Protein AF-A0A954T075-F1 (afdb_monomer_lite)

Sequence (93 aa):
MSHQDQHAGGVRRNPVYLLEALQWLFRGVRFSEISLRDDCTWTPRWLAAAALLRVWSGESTLRERFACSRRLVAHLRGDDVQPAGSYQAFLKL

Radius of gyration: 15.28 Å; chains: 1; bounding box: 47×32×36 Å

Foldseek 3Di:
DDPPVPPPPDPPDVLVVLLVVLVVVCVPPPQVVDDDDPPFPDRSSLLVQLVVQLVVDPDDDSLVSNVVSQVSSCVSVVDPDRGDRDPVVSVVD

pLDDT: mean 82.22, std 14.85, range [38.44, 96.38]

Secondary structure (DSSP, 8-state):
-----TT-TT-TTHHHHHHHHHHHHTTT--GGG-PPPTT----HHHHHHHHHHHHT---SSHHHHHHHHHHHHHHHH--S-PPP--HHHHHH-

Structure (mmCIF, N/CA/C/O backbone):
data_AF-A0A954T075-F1
#
_entry.id   AF-A0A954T075-F1
#
loop_
_atom_site.group_PDB
_atom_site.id
_atom_site.type_symbol
_atom_site.label_atom_id
_atom_site.label_alt_id
_atom_site.label_comp_id
_atom_site.label_asym_id
_atom_site.label_entity_id
_atom_site.label_seq_id
_atom_site.pdbx_PDB_ins_code
_atom_site.Cartn_x
_atom_site.Cartn_y
_atom_site.Cartn_z
_atom_site.occupancy
_atom_site.B_iso_or_equiv
_atom_site.auth_seq_id
_atom_site.auth_comp_id
_atom_site.auth_asym_id
_atom_site.auth_atom_id
_atom_site.pdbx_PDB_model_num
ATOM 1 N N . MET A 1 1 ? 31.561 19.455 -7.788 1.00 38.44 1 MET A N 1
ATOM 2 C CA . MET A 1 1 ? 31.454 18.322 -8.730 1.00 38.44 1 MET A CA 1
ATOM 3 C C . MET A 1 1 ? 29.980 18.009 -8.921 1.00 38.44 1 MET A C 1
ATOM 5 O O . MET A 1 1 ? 29.364 17.455 -8.024 1.00 38.44 1 MET A O 1
ATOM 9 N N . SER A 1 2 ? 29.404 18.473 -10.030 1.00 52.53 2 SER A N 1
ATOM 10 C CA . SER A 1 2 ? 28.010 18.220 -10.403 1.00 52.53 2 SER A CA 1
ATOM 11 C C . SER A 1 2 ? 27.980 16.960 -11.263 1.00 52.53 2 SER A C 1
ATOM 13 O O . SER A 1 2 ? 28.126 17.039 -12.478 1.00 52.53 2 SER A O 1
ATOM 15 N N . HIS A 1 3 ? 27.876 15.793 -10.630 1.00 47.41 3 HIS A N 1
ATOM 16 C CA . HIS A 1 3 ? 27.483 14.572 -11.329 1.00 47.41 3 HIS A CA 1
ATOM 17 C C . HIS A 1 3 ? 25.955 14.537 -11.342 1.00 47.41 3 HIS A C 1
ATOM 19 O O . HIS A 1 3 ? 25.319 13.938 -10.483 1.00 47.41 3 HIS A O 1
ATOM 25 N N . GLN A 1 4 ? 25.359 15.267 -12.284 1.00 54.84 4 GLN A N 1
ATOM 26 C CA . GLN A 1 4 ? 24.007 14.945 -12.715 1.00 54.84 4 GLN A CA 1
ATOM 27 C C . GLN A 1 4 ? 24.110 13.666 -13.542 1.00 54.84 4 GLN A C 1
ATOM 29 O O . GLN A 1 4 ? 24.789 13.650 -14.569 1.00 54.84 4 GLN A O 1
ATOM 34 N N . ASP A 1 5 ? 23.445 12.607 -13.087 1.00 54.22 5 ASP A N 1
ATOM 35 C CA . ASP A 1 5 ? 23.286 11.342 -13.805 1.00 54.22 5 ASP A CA 1
ATOM 36 C C . ASP A 1 5 ? 22.461 11.554 -15.087 1.00 54.22 5 ASP A C 1
ATOM 38 O O . ASP A 1 5 ? 21.288 11.199 -15.187 1.00 54.22 5 ASP A O 1
ATOM 42 N N . GLN A 1 6 ? 23.079 12.156 -16.103 1.00 54.44 6 GLN A N 1
ATOM 43 C CA . GLN A 1 6 ? 22.486 12.411 -17.419 1.00 54.44 6 GLN A CA 1
ATOM 44 C C . GLN A 1 6 ? 22.448 11.155 -18.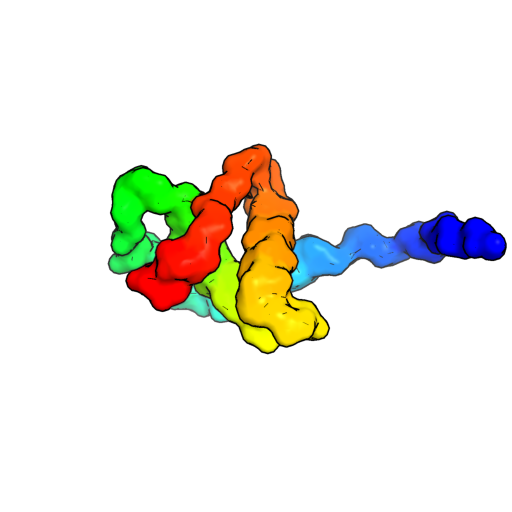315 1.00 54.44 6 GLN A C 1
ATOM 46 O O . GLN A 1 6 ? 22.042 11.233 -19.473 1.00 54.44 6 GLN A O 1
ATOM 51 N N . HIS A 1 7 ? 22.806 9.974 -17.791 1.00 45.00 7 HIS A N 1
ATOM 52 C CA . HIS A 1 7 ? 22.897 8.726 -18.560 1.00 45.00 7 HIS A CA 1
ATOM 53 C C . HIS A 1 7 ? 22.068 7.549 -18.026 1.00 45.00 7 HIS A C 1
ATOM 55 O O . HIS A 1 7 ? 22.276 6.415 -18.449 1.00 45.00 7 HIS A O 1
ATOM 61 N N . ALA A 1 8 ? 21.039 7.774 -17.205 1.00 49.16 8 ALA A N 1
ATOM 62 C CA . ALA A 1 8 ? 20.035 6.735 -16.937 1.00 49.16 8 ALA A CA 1
ATOM 63 C C . ALA A 1 8 ? 18.981 6.643 -18.069 1.00 49.16 8 ALA A C 1
ATOM 65 O O . ALA A 1 8 ? 17.783 6.520 -17.821 1.00 49.16 8 ALA A O 1
ATOM 66 N N . GLY A 1 9 ? 19.415 6.684 -19.333 1.00 44.69 9 GLY A N 1
ATOM 67 C CA . GLY A 1 9 ? 18.572 6.603 -20.537 1.00 44.69 9 GLY A CA 1
ATOM 68 C C . GLY A 1 9 ? 17.939 5.228 -20.807 1.00 44.69 9 GLY A C 1
ATOM 69 O O . GLY A 1 9 ? 17.559 4.950 -21.938 1.00 44.69 9 GLY A O 1
ATOM 70 N N . GLY A 1 10 ? 17.823 4.358 -19.797 1.00 44.56 10 GLY A N 1
ATOM 71 C CA . GLY A 1 10 ? 17.308 2.991 -19.954 1.00 44.56 10 GLY A CA 1
ATOM 72 C C . GLY A 1 10 ? 16.541 2.411 -18.760 1.00 44.56 10 GLY A C 1
ATOM 73 O O . GLY A 1 10 ? 15.921 1.360 -18.900 1.00 44.56 10 GLY A O 1
ATOM 74 N N . VAL A 1 11 ? 16.504 3.084 -17.601 1.00 46.22 11 VAL A N 1
ATOM 75 C CA . VAL A 1 11 ? 15.851 2.560 -16.380 1.00 46.22 11 VAL A CA 1
ATOM 76 C C . VAL A 1 11 ? 14.545 3.307 -16.082 1.00 46.22 11 VAL A C 1
ATOM 78 O O . VAL A 1 11 ? 14.243 3.676 -14.953 1.00 46.22 11 VAL A O 1
ATOM 81 N N . ARG A 1 12 ? 13.698 3.516 -17.095 1.00 49.84 12 ARG A N 1
ATOM 82 C CA . ARG A 1 12 ? 12.279 3.865 -16.872 1.00 49.84 12 ARG A CA 1
ATOM 83 C C . ARG A 1 12 ? 11.466 2.607 -16.555 1.00 49.84 12 ARG A C 1
ATOM 85 O O . ARG A 1 12 ? 10.619 2.206 -17.347 1.00 49.84 12 ARG A O 1
ATOM 92 N N . ARG A 1 13 ? 11.782 1.922 -15.450 1.00 54.66 13 ARG A N 1
ATOM 93 C CA . ARG A 1 13 ? 11.201 0.597 -15.147 1.00 54.66 13 ARG A CA 1
ATOM 94 C C . ARG A 1 13 ? 10.931 0.286 -13.665 1.00 54.66 13 ARG A C 1
ATOM 96 O O . ARG A 1 13 ? 10.194 -0.650 -13.387 1.00 54.66 13 ARG A O 1
ATOM 103 N N . ASN A 1 14 ? 11.457 1.062 -12.714 1.00 74.94 14 ASN A N 1
ATOM 104 C CA . ASN A 1 14 ? 11.345 0.729 -11.284 1.00 74.94 14 ASN A CA 1
ATOM 105 C C . ASN A 1 14 ? 9.887 0.711 -10.741 1.00 74.94 14 ASN A C 1
ATOM 107 O O . ASN A 1 14 ? 9.463 -0.321 -10.225 1.00 74.94 14 ASN A O 1
ATOM 111 N N . PRO A 1 15 ? 9.063 1.770 -10.905 1.00 81.12 15 PRO A N 1
ATOM 112 C CA . PRO A 1 15 ? 7.724 1.788 -10.306 1.00 81.12 15 PRO A CA 1
ATOM 113 C C . PRO A 1 15 ? 6.739 0.819 -10.977 1.00 81.12 15 PRO A C 1
ATOM 115 O O . PRO A 1 15 ? 5.902 0.237 -10.294 1.00 81.12 15 PRO A O 1
ATOM 118 N N . VAL A 1 16 ? 6.858 0.602 -12.293 1.00 86.00 16 VAL A N 1
ATOM 119 C CA . VAL A 1 16 ? 5.986 -0.324 -13.038 1.00 86.00 16 VAL A CA 1
ATOM 120 C C . VAL A 1 16 ? 6.217 -1.764 -12.584 1.00 86.00 16 VAL A C 1
ATOM 122 O O . VAL A 1 16 ? 5.260 -2.433 -12.208 1.00 86.00 16 VAL A O 1
ATOM 125 N N . TYR A 1 17 ? 7.471 -2.221 -12.512 1.00 89.31 17 TYR A N 1
ATOM 126 C CA . TYR A 1 17 ? 7.759 -3.573 -12.025 1.00 89.31 17 TYR A CA 1
ATOM 127 C C . TYR A 1 17 ? 7.411 -3.760 -10.553 1.00 89.31 17 TYR A C 1
ATOM 129 O O . TYR A 1 17 ? 6.945 -4.828 -10.167 1.00 89.31 17 TYR A O 1
ATOM 137 N N . LEU A 1 18 ? 7.600 -2.730 -9.725 1.00 90.06 18 LEU A N 1
ATOM 138 C CA . LEU A 1 18 ? 7.171 -2.788 -8.332 1.00 90.06 18 LEU A CA 1
ATOM 139 C C . LEU A 1 18 ? 5.647 -2.944 -8.226 1.00 90.06 18 LEU A C 1
ATOM 141 O O . LEU A 1 18 ? 5.164 -3.745 -7.425 1.00 90.06 18 LEU A O 1
ATOM 145 N N . LEU A 1 19 ? 4.887 -2.219 -9.051 1.00 92.00 19 LEU A N 1
ATOM 146 C CA . LEU A 1 19 ? 3.435 -2.356 -9.114 1.00 92.00 19 LEU A CA 1
ATOM 147 C C . LEU A 1 19 ? 3.017 -3.752 -9.588 1.00 92.00 19 LEU A C 1
ATOM 149 O O . LEU A 1 19 ? 2.151 -4.360 -8.962 1.00 92.00 19 LEU A O 1
ATOM 153 N N . GLU A 1 20 ? 3.635 -4.271 -10.649 1.00 93.44 20 GLU A N 1
ATOM 154 C CA . GLU A 1 20 ? 3.388 -5.626 -11.159 1.00 93.44 20 GLU A CA 1
ATOM 155 C C . GLU A 1 20 ? 3.714 -6.693 -10.106 1.00 93.44 20 GLU A C 1
ATOM 157 O O . GLU A 1 20 ? 2.921 -7.609 -9.889 1.00 93.44 20 GLU A O 1
ATOM 162 N N . ALA A 1 21 ? 4.830 -6.550 -9.387 1.00 93.44 21 ALA A N 1
ATOM 163 C CA . ALA A 1 21 ? 5.212 -7.456 -8.308 1.00 93.44 21 ALA A CA 1
ATOM 164 C C . ALA A 1 21 ? 4.194 -7.430 -7.160 1.00 93.44 21 ALA A C 1
ATOM 166 O O . ALA A 1 21 ? 3.783 -8.485 -6.681 1.00 93.44 21 ALA A O 1
ATOM 167 N N . LEU A 1 22 ? 3.725 -6.245 -6.753 1.00 94.25 22 LEU A N 1
ATOM 168 C CA . LEU A 1 22 ? 2.654 -6.113 -5.759 1.00 94.25 22 LEU A CA 1
ATOM 169 C C . LEU A 1 22 ? 1.334 -6.708 -6.268 1.00 94.25 22 LEU A C 1
ATOM 171 O O . LEU A 1 22 ? 0.623 -7.367 -5.514 1.00 94.25 22 LEU A O 1
ATOM 175 N N . GLN A 1 23 ? 0.990 -6.509 -7.545 1.00 94.44 23 GLN A N 1
ATOM 176 C CA . GLN A 1 23 ? -0.193 -7.113 -8.165 1.00 94.44 23 GLN A CA 1
ATOM 177 C C . GLN A 1 23 ? -0.120 -8.637 -8.183 1.00 94.44 23 GLN A C 1
ATOM 179 O O . GLN A 1 23 ? -1.120 -9.292 -7.892 1.00 94.44 23 GLN A O 1
ATOM 184 N N . TRP A 1 24 ? 1.048 -9.187 -8.505 1.00 96.38 24 TRP A N 1
ATOM 185 C CA . TRP A 1 24 ? 1.298 -10.618 -8.487 1.00 96.38 24 TRP A CA 1
ATOM 186 C C . TRP A 1 24 ? 1.243 -11.179 -7.063 1.00 96.38 24 TRP A C 1
ATOM 188 O O . TRP A 1 24 ? 0.533 -12.152 -6.831 1.00 96.38 24 TRP A O 1
ATOM 198 N N . LEU A 1 25 ? 1.900 -10.527 -6.100 1.00 95.25 25 LEU A N 1
ATOM 199 C CA . LEU A 1 25 ? 1.926 -10.952 -4.697 1.00 95.25 25 LEU A CA 1
ATOM 200 C C . LEU A 1 25 ? 0.530 -10.953 -4.067 1.00 95.25 25 LEU A C 1
ATOM 202 O O . LEU A 1 25 ? 0.190 -11.831 -3.282 1.00 95.25 25 LEU A O 1
ATOM 206 N N . PHE A 1 26 ? -0.291 -9.969 -4.422 1.00 95.88 26 PHE A N 1
ATOM 207 C CA . PHE A 1 26 ? -1.662 -9.851 -3.938 1.00 95.88 26 PHE A CA 1
ATOM 208 C C . PHE A 1 26 ? -2.682 -10.648 -4.751 1.00 95.88 26 PHE A C 1
ATOM 210 O O . PHE A 1 26 ? -3.887 -10.546 -4.499 1.00 95.88 26 PHE A O 1
ATOM 217 N N . ARG A 1 27 ? -2.242 -11.437 -5.735 1.00 95.12 27 ARG A N 1
ATOM 218 C CA . ARG A 1 27 ? -3.142 -12.282 -6.514 1.00 95.12 27 ARG A CA 1
ATOM 219 C C . ARG A 1 27 ? -3.833 -13.282 -5.582 1.00 95.12 27 ARG A C 1
ATOM 221 O O . ARG A 1 27 ? -3.181 -14.043 -4.881 1.00 95.12 27 ARG A O 1
ATOM 228 N N . GLY A 1 28 ? -5.165 -13.272 -5.592 1.00 92.31 28 GLY A N 1
ATOM 229 C CA . GLY A 1 28 ? -5.991 -14.136 -4.742 1.00 92.31 28 GLY A CA 1
ATOM 230 C C . GLY A 1 28 ? -6.380 -13.537 -3.386 1.00 92.31 28 GLY A C 1
ATOM 231 O O . GLY A 1 28 ? -7.219 -14.115 -2.699 1.00 92.31 28 GLY A O 1
ATOM 232 N N . VAL A 1 29 ? -5.854 -12.367 -3.008 1.00 94.81 29 VAL A N 1
ATOM 233 C CA . VAL A 1 29 ? -6.287 -11.669 -1.789 1.00 94.81 29 VAL A CA 1
ATOM 234 C C . VAL A 1 29 ? -7.597 -10.922 -2.050 1.00 94.81 29 VAL A C 1
ATOM 236 O O . VAL A 1 29 ? -7.668 -10.038 -2.906 1.00 94.81 29 VAL A O 1
ATOM 239 N N . ARG A 1 30 ? -8.641 -11.240 -1.277 1.00 93.69 30 ARG A N 1
ATOM 240 C CA . ARG A 1 30 ? -9.953 -10.577 -1.343 1.00 93.69 30 ARG A CA 1
ATOM 241 C C . ARG A 1 30 ? -9.991 -9.326 -0.463 1.00 93.69 30 ARG A C 1
ATOM 243 O O . ARG A 1 30 ? -10.652 -9.288 0.565 1.00 93.69 30 ARG A O 1
ATOM 250 N N . PHE A 1 31 ? -9.290 -8.270 -0.879 1.00 93.00 31 PHE A N 1
ATOM 251 C CA . PHE A 1 31 ? -9.282 -6.994 -0.142 1.00 93.00 31 PHE A CA 1
ATOM 252 C C . PHE A 1 31 ? -10.663 -6.336 -0.007 1.00 93.00 31 PHE A C 1
ATOM 254 O O . PHE A 1 31 ? -10.848 -5.523 0.890 1.00 93.00 31 PHE A O 1
ATOM 261 N N . SER A 1 32 ? -11.621 -6.684 -0.869 1.00 90.25 32 SER A N 1
ATOM 262 C CA . SER A 1 32 ? -13.008 -6.209 -0.794 1.00 90.25 32 SER A CA 1
ATOM 263 C C . SER A 1 32 ? -13.757 -6.684 0.454 1.00 90.25 32 SER A C 1
ATOM 265 O O . SER A 1 32 ? -14.801 -6.131 0.768 1.00 90.25 32 SER A O 1
ATOM 267 N N . GLU A 1 33 ? -13.252 -7.702 1.156 1.00 92.19 33 GLU A N 1
ATOM 268 C CA . GLU A 1 33 ? -13.839 -8.207 2.407 1.00 92.19 33 GLU A CA 1
ATOM 269 C C . GLU A 1 33 ? -13.377 -7.412 3.638 1.00 92.19 33 GLU A C 1
ATOM 271 O O . GLU A 1 33 ? -13.844 -7.658 4.747 1.00 92.19 33 GLU A O 1
ATOM 276 N N . ILE A 1 34 ? -12.459 -6.457 3.453 1.00 91.06 34 ILE A N 1
ATOM 277 C CA . ILE A 1 34 ? -11.909 -5.630 4.523 1.00 91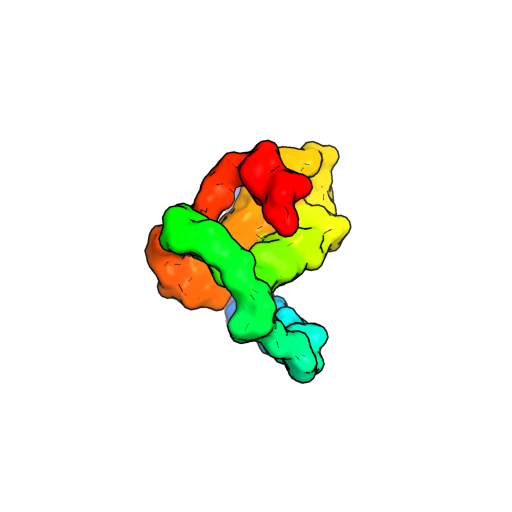.06 34 ILE A CA 1
ATOM 278 C C . ILE A 1 34 ? -12.503 -4.228 4.408 1.00 91.06 34 ILE A C 1
ATOM 280 O O . ILE A 1 34 ? -12.168 -3.472 3.496 1.00 91.06 34 ILE A O 1
ATOM 284 N N . SER A 1 35 ? -13.342 -3.866 5.373 1.00 90.12 35 SER A N 1
ATOM 285 C CA . SER A 1 35 ? -13.880 -2.512 5.492 1.00 90.12 35 SER A CA 1
ATOM 286 C C . SER A 1 35 ? -13.000 -1.677 6.415 1.00 90.12 35 SER A C 1
ATOM 288 O O . SER A 1 35 ? -12.741 -2.055 7.557 1.00 90.12 35 SER A O 1
ATOM 290 N N . LEU A 1 36 ? -12.550 -0.527 5.919 1.00 87.06 36 LEU A N 1
ATOM 291 C CA . LEU A 1 36 ? -11.930 0.513 6.735 1.00 87.06 36 LEU A CA 1
ATOM 292 C C . LEU A 1 36 ? -12.983 1.568 7.084 1.00 87.06 36 LEU A C 1
ATOM 294 O O . LEU A 1 36 ? -14.077 1.576 6.525 1.00 87.06 36 LEU A O 1
ATOM 298 N N . ARG A 1 37 ? -12.655 2.455 8.023 1.00 86.94 37 ARG A N 1
ATOM 299 C CA . ARG A 1 37 ? -13.512 3.596 8.363 1.00 86.94 37 ARG A CA 1
ATOM 300 C C . ARG A 1 37 ? -13.736 4.484 7.129 1.00 86.94 37 ARG A C 1
ATOM 302 O O . ARG A 1 37 ? -12.811 4.663 6.343 1.00 86.94 37 ARG A O 1
ATOM 309 N N . ASP A 1 38 ? -14.920 5.081 7.010 1.00 83.12 38 ASP A N 1
ATOM 310 C CA . ASP A 1 38 ? -15.321 5.884 5.841 1.00 83.12 38 ASP A CA 1
ATOM 311 C C . ASP A 1 38 ? -14.430 7.114 5.575 1.00 83.12 38 ASP A C 1
ATOM 313 O O . ASP A 1 38 ? -14.294 7.554 4.437 1.00 83.12 38 ASP A O 1
ATOM 317 N N . ASP A 1 39 ? -13.790 7.664 6.609 1.00 84.69 39 ASP A N 1
ATOM 318 C CA . ASP A 1 39 ? -12.842 8.784 6.503 1.00 84.69 39 ASP A CA 1
ATOM 319 C C . ASP A 1 39 ? -11.404 8.333 6.158 1.00 84.69 39 ASP A C 1
ATOM 321 O O . ASP A 1 39 ? -10.483 9.154 6.059 1.00 84.69 39 ASP A O 1
ATOM 325 N N . CYS A 1 40 ? -11.176 7.026 5.990 1.00 85.00 40 CYS A N 1
ATOM 326 C CA . CYS A 1 40 ? -9.861 6.472 5.727 1.00 85.00 40 CYS A CA 1
ATOM 327 C C . CYS A 1 40 ? -9.492 6.651 4.253 1.00 85.00 40 CYS A C 1
ATOM 329 O O . CYS A 1 40 ? -10.078 6.056 3.356 1.00 85.00 40 CYS A O 1
ATOM 331 N N . THR A 1 41 ? -8.437 7.420 3.988 1.00 88.00 41 THR A N 1
ATOM 332 C CA . THR A 1 41 ? -7.913 7.601 2.621 1.00 88.00 41 THR A CA 1
ATOM 333 C C . THR A 1 41 ? -7.049 6.431 2.136 1.00 88.00 41 THR A C 1
ATOM 335 O O . THR A 1 41 ? -6.587 6.413 0.987 1.00 88.00 41 THR A O 1
ATOM 338 N N . TRP A 1 42 ? -6.806 5.446 3.006 1.00 89.00 42 TRP A N 1
ATOM 339 C CA . T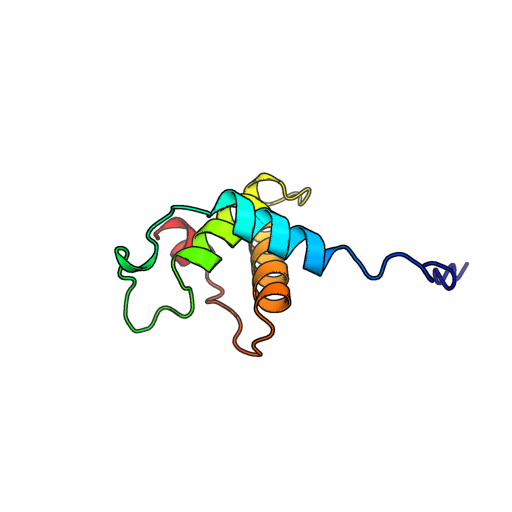RP A 1 42 ? -6.185 4.182 2.640 1.00 89.00 42 TRP A CA 1
ATOM 340 C C . TRP A 1 42 ? -7.234 3.218 2.098 1.00 89.00 42 TRP A C 1
ATOM 342 O O . TRP A 1 42 ? -8.347 3.141 2.599 1.00 89.00 42 TRP A O 1
ATOM 352 N N . THR A 1 43 ? -6.836 2.412 1.117 1.00 90.81 43 THR A N 1
ATOM 353 C CA . THR A 1 43 ? -7.550 1.165 0.809 1.00 90.81 43 THR A CA 1
ATOM 354 C C . THR A 1 43 ? -6.786 0.006 1.452 1.00 90.81 43 THR A C 1
ATOM 356 O O . THR A 1 43 ? -5.558 0.114 1.573 1.00 90.81 43 THR A O 1
ATOM 359 N N . PRO A 1 44 ? -7.436 -1.119 1.797 1.00 93.00 44 PRO A N 1
ATOM 360 C CA . PRO A 1 44 ? -6.754 -2.284 2.370 1.00 93.00 44 PRO A CA 1
ATOM 361 C C . PRO A 1 44 ? -5.551 -2.748 1.536 1.00 93.00 44 PRO A C 1
ATOM 363 O O . PRO A 1 44 ? -4.479 -3.025 2.070 1.00 93.00 44 PRO A O 1
ATOM 366 N N . ARG A 1 45 ? -5.693 -2.734 0.205 1.00 94.00 45 ARG A N 1
ATOM 367 C CA . ARG A 1 45 ? -4.623 -3.082 -0.738 1.00 94.00 45 ARG A CA 1
ATOM 368 C C . ARG A 1 45 ? -3.404 -2.171 -0.597 1.00 94.00 45 ARG A C 1
ATOM 370 O O . ARG A 1 45 ? -2.271 -2.643 -0.526 1.00 94.00 45 ARG A O 1
ATOM 377 N N . TRP A 1 46 ? -3.627 -0.859 -0.582 1.00 93.31 46 TRP A N 1
ATOM 378 C CA . TRP A 1 46 ? -2.546 0.125 -0.504 1.00 93.31 46 TRP A CA 1
ATOM 379 C C . TRP A 1 46 ? -1.935 0.214 0.893 1.00 93.31 46 TRP A C 1
ATOM 381 O O . TRP A 1 46 ? -0.738 0.471 1.013 1.00 93.31 46 TRP A O 1
ATOM 391 N N . LEU A 1 47 ? -2.723 -0.061 1.932 1.00 92.75 47 LEU A N 1
ATOM 392 C CA . LEU A 1 47 ? -2.234 -0.201 3.299 1.00 92.75 47 LEU A CA 1
ATOM 393 C C . LEU A 1 47 ? -1.285 -1.402 3.418 1.00 92.75 47 LEU A C 1
ATOM 395 O O . LEU A 1 47 ? -0.169 -1.254 3.914 1.00 92.75 47 LEU A O 1
ATOM 399 N N . ALA A 1 48 ? -1.680 -2.561 2.881 1.00 93.75 48 ALA A N 1
ATOM 400 C CA . ALA A 1 48 ? -0.831 -3.750 2.829 1.00 93.75 48 ALA A CA 1
ATOM 401 C C . ALA A 1 48 ? 0.459 -3.497 2.028 1.00 93.75 48 ALA A C 1
ATOM 403 O O . ALA A 1 48 ? 1.548 -3.862 2.472 1.00 93.75 48 ALA A O 1
ATOM 404 N N . ALA A 1 49 ? 0.362 -2.810 0.883 1.00 94.12 49 ALA A N 1
ATOM 405 C CA . ALA A 1 49 ? 1.535 -2.406 0.108 1.00 94.12 49 ALA A CA 1
ATOM 406 C C . ALA A 1 49 ? 2.478 -1.509 0.927 1.00 94.12 49 ALA A C 1
ATOM 408 O O . ALA A 1 49 ? 3.678 -1.771 0.979 1.00 94.12 49 ALA A O 1
ATOM 409 N N . ALA A 1 50 ? 1.952 -0.484 1.608 1.00 93.06 50 ALA A N 1
ATOM 410 C CA . ALA A 1 50 ? 2.759 0.396 2.453 1.00 93.06 50 ALA A CA 1
ATOM 411 C C . ALA A 1 50 ? 3.446 -0.370 3.591 1.00 93.06 50 ALA A C 1
ATOM 413 O O . ALA A 1 50 ? 4.621 -0.126 3.863 1.00 93.06 50 ALA A O 1
ATOM 414 N N . ALA A 1 51 ? 2.750 -1.316 4.225 1.00 92.50 51 ALA A N 1
ATOM 415 C CA . ALA A 1 51 ? 3.320 -2.161 5.268 1.00 92.50 51 ALA A CA 1
ATOM 416 C C . ALA A 1 51 ? 4.495 -3.007 4.748 1.00 92.50 51 ALA A C 1
ATOM 418 O O . ALA A 1 51 ? 5.556 -3.011 5.371 1.00 92.50 51 ALA A O 1
ATOM 419 N N . LEU A 1 52 ? 4.352 -3.646 3.583 1.00 93.31 52 LEU A N 1
ATOM 420 C CA . LEU A 1 52 ? 5.426 -4.426 2.954 1.00 93.31 52 LEU A CA 1
ATOM 421 C C . LEU A 1 52 ? 6.627 -3.554 2.571 1.00 93.31 52 LEU A C 1
ATOM 423 O O . LEU A 1 52 ? 7.762 -3.856 2.938 1.00 93.31 52 LEU A O 1
ATOM 427 N N . LEU A 1 53 ? 6.380 -2.427 1.899 1.00 91.25 53 LEU A N 1
ATOM 428 C CA . LEU A 1 53 ? 7.434 -1.489 1.501 1.00 91.25 53 LEU A CA 1
ATOM 429 C C . LEU A 1 53 ? 8.178 -0.918 2.714 1.00 91.25 53 LEU A C 1
ATOM 431 O O . LEU A 1 53 ? 9.387 -0.717 2.662 1.00 91.25 53 LEU A O 1
ATOM 435 N N . ARG A 1 54 ? 7.473 -0.684 3.826 1.00 89.50 54 ARG A N 1
ATOM 436 C CA . ARG A 1 54 ? 8.066 -0.224 5.087 1.00 89.50 54 ARG A CA 1
ATOM 437 C C . ARG A 1 54 ? 9.018 -1.261 5.689 1.00 89.50 54 ARG A C 1
ATOM 439 O O . ARG A 1 54 ? 10.031 -0.863 6.259 1.00 89.50 54 ARG A O 1
ATOM 446 N N . VAL A 1 55 ? 8.710 -2.558 5.590 1.00 88.31 55 VAL A N 1
ATOM 447 C CA . VAL A 1 55 ? 9.564 -3.641 6.120 1.00 88.31 55 VAL A CA 1
ATOM 448 C C . VAL A 1 55 ? 10.882 -3.735 5.352 1.00 88.31 55 VAL A C 1
ATOM 450 O O . VAL A 1 55 ? 11.927 -3.922 5.969 1.00 88.31 55 VAL A O 1
ATOM 453 N N . TRP A 1 56 ? 10.850 -3.537 4.034 1.00 86.50 56 TRP A N 1
ATOM 454 C CA . TRP A 1 56 ? 12.042 -3.569 3.175 1.00 86.50 56 TRP A CA 1
ATOM 455 C C . TRP A 1 56 ? 12.714 -2.208 2.972 1.00 86.50 56 TRP A C 1
ATOM 457 O O . TRP A 1 56 ? 13.654 -2.083 2.191 1.00 86.50 56 TRP A O 1
ATOM 467 N N . SER A 1 57 ? 12.246 -1.175 3.669 1.00 85.88 57 SER A N 1
ATOM 468 C CA . SER A 1 57 ? 12.820 0.161 3.582 1.00 85.88 57 SER A CA 1
ATOM 469 C C . SER A 1 57 ? 14.169 0.225 4.308 1.00 85.88 57 SER A C 1
ATOM 471 O O . SER A 1 57 ? 14.272 -0.145 5.479 1.00 85.88 57 SER A O 1
ATOM 473 N N . GLY A 1 58 ? 15.187 0.752 3.622 1.00 86.94 58 GLY A N 1
ATOM 474 C CA . GLY A 1 58 ? 16.521 1.006 4.183 1.00 86.94 58 GLY A CA 1
ATOM 475 C C . GLY A 1 58 ? 16.608 2.231 5.102 1.00 86.94 58 GLY A C 1
ATOM 476 O O . GLY A 1 58 ? 17.692 2.550 5.578 1.00 86.94 58 GLY A O 1
ATOM 477 N N . GLU A 1 59 ? 15.493 2.924 5.351 1.00 90.00 59 GLU A N 1
ATOM 478 C CA . GLU A 1 59 ? 15.470 4.117 6.200 1.00 90.00 59 GLU A CA 1
ATOM 479 C C . GLU A 1 59 ? 15.766 3.781 7.670 1.00 90.00 59 GLU A C 1
ATOM 481 O O . GLU A 1 59 ? 15.447 2.693 8.178 1.00 90.00 59 GLU A O 1
ATOM 486 N N . SER A 1 60 ? 16.354 4.746 8.376 1.00 86.94 60 SER A N 1
ATOM 487 C CA . SER A 1 60 ? 16.921 4.533 9.708 1.00 86.94 60 SER A CA 1
ATOM 488 C C . SER A 1 60 ? 15.863 4.494 10.812 1.00 86.94 60 SER A C 1
ATOM 490 O O . SER A 1 60 ? 15.964 3.695 11.745 1.00 86.94 60 SER A O 1
ATOM 492 N N . THR A 1 61 ? 14.795 5.287 10.683 1.00 90.38 61 THR A N 1
ATOM 493 C CA . THR A 1 61 ? 13.730 5.363 11.689 1.00 90.38 61 THR A CA 1
ATOM 494 C C . THR A 1 61 ? 12.402 4.810 11.188 1.00 90.38 61 THR A C 1
ATOM 496 O O . THR A 1 61 ? 12.056 4.861 10.008 1.00 90.38 61 THR A O 1
ATOM 499 N N . LEU A 1 62 ? 11.571 4.339 12.121 1.00 87.56 62 LEU A N 1
ATOM 500 C CA . LEU A 1 62 ? 10.237 3.830 11.793 1.00 87.56 62 LEU A CA 1
ATOM 501 C C . LEU A 1 62 ? 9.340 4.872 11.101 1.00 87.56 62 LEU A C 1
ATOM 503 O O . LEU A 1 62 ? 8.489 4.501 10.289 1.00 87.56 62 LEU A O 1
ATOM 507 N N . ARG A 1 63 ? 9.524 6.159 11.432 1.00 87.62 63 ARG A N 1
ATOM 508 C CA . ARG A 1 63 ? 8.782 7.275 10.829 1.00 87.62 63 ARG A CA 1
ATOM 509 C C . ARG A 1 63 ? 9.261 7.568 9.412 1.00 87.62 63 ARG A C 1
ATOM 511 O O . ARG A 1 63 ? 8.421 7.799 8.549 1.00 87.62 63 ARG A O 1
ATOM 518 N N . GLU A 1 64 ? 10.566 7.512 9.159 1.00 87.62 64 GLU A N 1
ATOM 519 C CA . GLU A 1 64 ? 11.127 7.658 7.809 1.00 87.62 64 GLU A CA 1
ATOM 520 C C . GLU A 1 64 ? 10.680 6.513 6.903 1.00 87.62 64 GLU A C 1
ATOM 522 O O . GLU A 1 64 ? 10.171 6.771 5.815 1.00 87.62 64 GLU A O 1
ATOM 527 N N . ARG A 1 65 ? 10.727 5.262 7.385 1.00 89.88 65 ARG A N 1
ATOM 528 C CA . ARG A 1 65 ? 10.212 4.100 6.634 1.00 89.88 65 ARG A CA 1
ATOM 529 C C . ARG A 1 65 ? 8.738 4.270 6.265 1.00 89.88 65 ARG A C 1
ATOM 531 O O . ARG A 1 65 ? 8.322 3.944 5.153 1.00 89.88 65 ARG A O 1
ATOM 538 N N . PHE A 1 66 ? 7.932 4.799 7.188 1.00 89.88 66 PHE A N 1
ATOM 539 C CA . PHE A 1 66 ? 6.525 5.105 6.922 1.00 89.88 66 PHE A CA 1
ATOM 540 C C . PHE A 1 66 ? 6.354 6.253 5.914 1.00 89.88 66 PHE A C 1
ATOM 542 O O . PHE A 1 66 ? 5.571 6.135 4.977 1.00 89.88 66 PHE 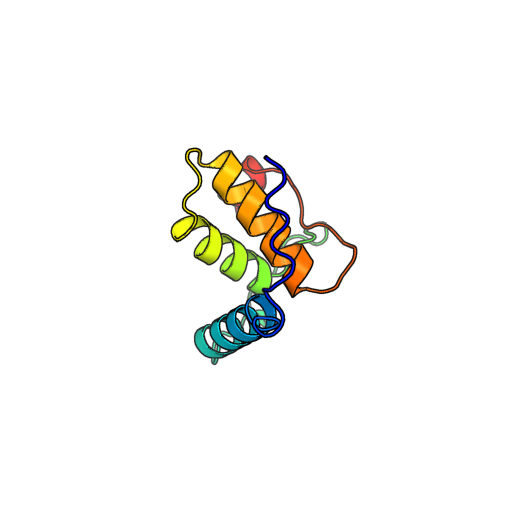A O 1
ATOM 549 N N . ALA A 1 67 ? 7.097 7.350 6.056 1.00 89.44 67 ALA A N 1
ATOM 550 C CA . ALA A 1 67 ? 7.036 8.464 5.112 1.00 89.44 67 ALA A CA 1
ATOM 551 C C . ALA A 1 67 ? 7.468 8.040 3.696 1.00 89.44 67 ALA A C 1
ATOM 553 O O . ALA A 1 67 ? 6.815 8.406 2.718 1.00 89.44 67 ALA A O 1
ATOM 554 N N . CYS A 1 68 ? 8.527 7.235 3.594 1.00 90.38 68 CYS A N 1
ATOM 555 C CA . CYS A 1 68 ? 9.040 6.679 2.347 1.00 90.38 68 CYS A CA 1
ATOM 556 C C . CYS A 1 68 ? 8.011 5.751 1.682 1.00 90.38 68 CYS A C 1
ATOM 558 O O . CYS A 1 68 ? 7.602 5.995 0.546 1.00 90.38 68 CYS A O 1
ATOM 560 N N . SER A 1 69 ? 7.489 4.761 2.413 1.00 91.31 69 SER A N 1
ATOM 561 C CA . SER A 1 69 ? 6.446 3.855 1.900 1.00 91.31 69 SER A CA 1
ATOM 562 C C . SER A 1 69 ? 5.160 4.584 1.495 1.00 91.31 69 SER A C 1
ATOM 564 O O . SER A 1 69 ? 4.588 4.268 0.454 1.00 91.31 69 SER A O 1
ATOM 566 N N . ARG A 1 70 ? 4.729 5.609 2.242 1.00 90.69 70 ARG A N 1
ATOM 567 C CA . ARG A 1 70 ? 3.557 6.427 1.888 1.00 90.69 70 ARG A CA 1
ATOM 568 C C . ARG A 1 70 ? 3.755 7.193 0.580 1.00 90.69 70 ARG A C 1
ATOM 570 O O . ARG A 1 70 ? 2.839 7.236 -0.238 1.00 90.69 70 ARG A O 1
ATOM 577 N N . ARG A 1 71 ? 4.942 7.773 0.368 1.00 89.06 71 ARG A N 1
ATOM 578 C CA . ARG A 1 71 ? 5.299 8.454 -0.890 1.00 89.06 71 ARG A CA 1
ATOM 579 C C . ARG A 1 71 ? 5.328 7.480 -2.063 1.00 89.06 71 ARG A C 1
ATOM 581 O O . ARG A 1 71 ? 4.783 7.800 -3.113 1.00 89.06 71 ARG A O 1
ATOM 588 N N . LEU A 1 72 ? 5.907 6.293 -1.870 1.00 89.38 72 LEU A N 1
ATOM 589 C CA . LEU A 1 72 ? 5.916 5.243 -2.889 1.00 89.38 72 LEU A CA 1
ATOM 590 C C . LEU A 1 72 ? 4.495 4.811 -3.250 1.00 89.38 72 LEU A C 1
ATOM 592 O O . LEU A 1 72 ? 4.160 4.772 -4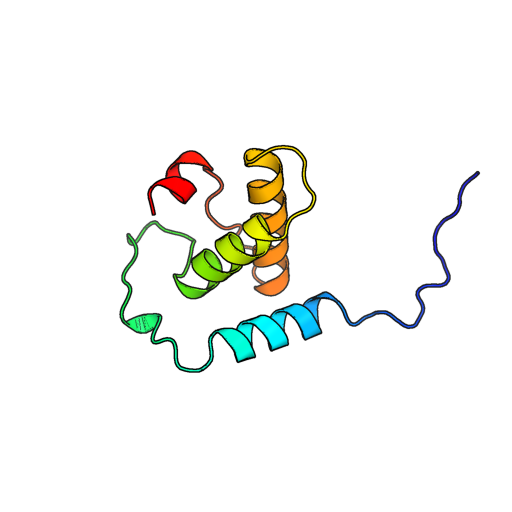.425 1.00 89.38 72 LEU A O 1
ATOM 596 N N . VAL A 1 73 ? 3.633 4.558 -2.265 1.00 91.62 73 VAL A N 1
ATOM 597 C CA . VAL A 1 73 ? 2.233 4.202 -2.527 1.00 91.62 73 VAL A CA 1
ATOM 598 C C . VAL A 1 73 ? 1.487 5.310 -3.266 1.00 91.62 73 VAL A C 1
ATOM 600 O O . VAL A 1 73 ? 0.783 5.008 -4.222 1.00 91.62 73 VAL A O 1
ATOM 603 N N . ALA A 1 74 ? 1.645 6.576 -2.869 1.00 89.81 74 ALA A N 1
ATOM 604 C CA . ALA A 1 74 ? 1.028 7.692 -3.588 1.00 89.81 74 ALA A CA 1
ATOM 605 C C . ALA A 1 74 ? 1.493 7.735 -5.054 1.00 89.81 74 ALA A C 1
ATOM 607 O O . ALA A 1 74 ? 0.676 7.835 -5.963 1.00 89.81 74 ALA A O 1
ATOM 608 N N . HIS A 1 75 ? 2.795 7.550 -5.290 1.00 89.38 75 HIS A N 1
ATOM 609 C CA . HIS A 1 75 ? 3.348 7.489 -6.640 1.00 89.38 75 HIS A CA 1
ATOM 610 C C . HIS A 1 75 ? 2.803 6.306 -7.458 1.00 89.38 75 HIS A C 1
ATOM 612 O O . HIS A 1 75 ? 2.441 6.482 -8.616 1.00 89.38 75 HIS A O 1
ATOM 618 N N . LEU A 1 76 ? 2.707 5.112 -6.861 1.00 89.75 76 LEU A N 1
ATOM 619 C CA . LEU A 1 76 ? 2.194 3.907 -7.526 1.00 89.75 76 LEU A CA 1
ATOM 620 C C . LEU A 1 76 ? 0.683 3.959 -7.794 1.00 89.75 76 LEU A C 1
ATOM 622 O O . LEU A 1 76 ? 0.208 3.280 -8.701 1.00 89.75 76 LEU A O 1
ATOM 626 N N . ARG A 1 77 ? -0.070 4.730 -7.003 1.00 88.00 77 ARG A N 1
ATOM 627 C CA . ARG A 1 77 ? -1.505 4.957 -7.209 1.00 88.00 77 ARG A CA 1
ATOM 628 C C . ARG A 1 77 ? -1.793 5.820 -8.428 1.00 88.00 77 ARG A C 1
ATOM 630 O O . ARG A 1 77 ? -2.815 5.612 -9.064 1.00 88.00 77 ARG A O 1
ATOM 637 N N . GLY A 1 78 ? -0.916 6.777 -8.725 1.00 81.75 78 GLY A N 1
ATOM 638 C CA . GLY A 1 78 ? -1.158 7.776 -9.765 1.00 81.75 78 GLY A CA 1
ATOM 639 C C . GLY A 1 78 ? -2.224 8.819 -9.400 1.00 81.75 78 GLY A C 1
ATOM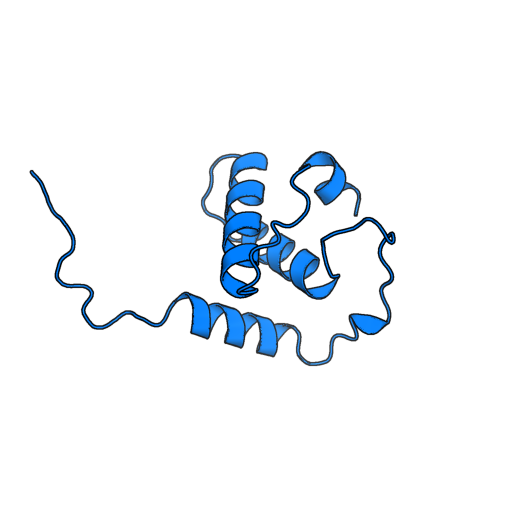 640 O O . GLY A 1 78 ? -2.536 9.659 -10.236 1.00 81.75 78 GLY A O 1
ATOM 641 N N . ASP A 1 79 ? -2.750 8.792 -8.171 1.00 72.62 79 ASP A N 1
ATOM 642 C CA . ASP A 1 79 ? -3.712 9.775 -7.667 1.00 72.62 79 ASP A CA 1
ATOM 643 C C . ASP A 1 79 ? -2.986 10.908 -6.921 1.00 72.62 79 ASP A C 1
ATOM 645 O O . ASP A 1 79 ? -2.053 10.653 -6.156 1.00 72.62 79 ASP A O 1
ATOM 649 N N . ASP A 1 80 ? -3.496 12.140 -7.026 1.00 63.75 80 ASP A N 1
ATOM 650 C CA . ASP A 1 80 ? -3.032 13.288 -6.220 1.00 63.75 80 ASP A CA 1
ATOM 651 C C . ASP A 1 80 ? -3.397 13.173 -4.725 1.00 63.75 80 ASP A C 1
ATOM 653 O O . ASP A 1 80 ? -2.912 13.930 -3.878 1.00 63.75 80 ASP A O 1
ATOM 657 N N . VAL A 1 81 ? -4.246 12.207 -4.361 1.00 68.94 81 VAL A N 1
ATOM 658 C CA . VAL A 1 81 ? -4.695 12.016 -2.980 1.00 68.94 81 VAL A CA 1
ATOM 659 C C . VAL A 1 81 ? -3.615 11.303 -2.167 1.00 68.94 81 VAL A C 1
ATOM 661 O O . VAL A 1 81 ? -3.452 10.082 -2.220 1.00 68.94 81 VAL A O 1
ATOM 664 N N . GLN A 1 82 ? -2.903 12.075 -1.344 1.00 73.12 82 GLN A N 1
ATOM 665 C CA . GLN A 1 82 ? -1.986 11.536 -0.341 1.00 73.12 82 GLN A CA 1
ATOM 666 C C . GLN A 1 82 ? -2.749 10.665 0.674 1.00 73.12 82 GLN A C 1
ATOM 668 O O . GLN A 1 82 ? -3.694 11.142 1.311 1.00 73.12 82 GLN A O 1
ATOM 673 N N . PRO A 1 83 ? -2.312 9.414 0.903 1.00 78.19 83 PRO A N 1
ATOM 674 C CA . PRO A 1 83 ? -2.842 8.609 1.993 1.00 78.19 83 PRO A CA 1
ATOM 675 C C . PRO A 1 83 ? -2.622 9.285 3.353 1.00 78.19 83 PRO A C 1
ATOM 677 O O . PRO A 1 83 ? -1.664 10.045 3.539 1.00 78.19 83 PRO A O 1
ATOM 680 N N . ALA A 1 84 ? -3.486 8.981 4.324 1.00 79.75 84 ALA A N 1
ATOM 681 C CA . ALA A 1 84 ? -3.486 9.609 5.638 1.00 79.75 84 ALA A CA 1
ATOM 682 C C . ALA A 1 84 ? -2.103 9.507 6.290 1.00 79.75 84 ALA A C 1
ATOM 684 O O . ALA A 1 84 ? -1.482 8.441 6.335 1.00 79.75 84 ALA A O 1
ATOM 685 N N . GLY A 1 85 ? -1.612 10.643 6.788 1.00 82.25 85 GLY A N 1
ATOM 686 C CA . GLY A 1 85 ? -0.204 10.800 7.128 1.00 82.25 85 GLY A CA 1
ATOM 687 C C . GLY A 1 85 ? 0.190 10.514 8.573 1.00 82.25 85 GLY A C 1
ATOM 688 O O . GLY A 1 85 ? 1.359 10.683 8.918 1.00 82.25 85 GLY A O 1
ATOM 689 N N . SER A 1 86 ? -0.751 10.103 9.422 1.00 85.56 86 SER A N 1
ATOM 690 C CA . SER A 1 86 ? -0.469 9.821 10.829 1.00 85.56 86 SER A CA 1
ATOM 691 C C . SER A 1 86 ? 0.171 8.445 10.993 1.00 85.56 86 SER A C 1
ATOM 693 O O . SER A 1 86 ? -0.483 7.419 10.820 1.00 85.56 86 SER A O 1
ATOM 695 N N . TYR A 1 87 ? 1.443 8.425 11.398 1.00 79.50 87 TYR A N 1
ATOM 696 C CA . TYR A 1 87 ? 2.161 7.187 11.719 1.00 79.50 87 TYR A CA 1
ATOM 697 C C . TYR A 1 87 ? 1.480 6.391 12.847 1.00 79.50 87 TYR A C 1
ATOM 699 O O . TYR A 1 87 ? 1.426 5.168 12.803 1.00 79.50 87 TYR A O 1
ATOM 707 N N . GLN A 1 88 ? 0.922 7.082 13.847 1.00 81.75 88 GLN A N 1
ATOM 708 C CA . GLN A 1 88 ? 0.211 6.437 14.956 1.00 81.75 88 GLN A CA 1
ATOM 709 C C . GLN A 1 88 ? -1.113 5.816 14.510 1.00 81.75 88 GLN A C 1
ATOM 711 O O . GLN A 1 88 ? -1.464 4.743 14.982 1.00 81.75 88 GLN A O 1
ATOM 716 N N . ALA A 1 89 ? -1.840 6.467 13.597 1.00 79.00 89 ALA A N 1
ATOM 717 C CA . ALA A 1 89 ? -3.043 5.875 13.019 1.00 79.00 89 ALA A CA 1
ATOM 718 C C . ALA A 1 89 ? -2.686 4.651 12.170 1.00 79.00 89 ALA A C 1
ATOM 720 O O . ALA A 1 89 ? -3.321 3.618 12.308 1.00 79.00 89 ALA A O 1
ATOM 721 N N . PHE A 1 90 ? -1.616 4.739 11.374 1.00 79.94 90 PHE A N 1
ATOM 722 C CA . PHE A 1 90 ? -1.127 3.628 10.561 1.00 79.94 90 PHE A CA 1
ATOM 723 C C . PHE A 1 90 ? -0.772 2.379 11.381 1.00 79.94 90 PHE A C 1
ATOM 725 O O . PHE A 1 90 ? -1.037 1.277 10.929 1.00 79.94 90 PHE A O 1
ATOM 732 N N . LEU A 1 91 ? -0.200 2.531 12.581 1.00 79.94 91 LEU A N 1
ATOM 733 C CA . LEU A 1 91 ? 0.091 1.393 13.465 1.00 79.94 91 LEU A CA 1
ATOM 734 C C . LEU A 1 91 ? -1.146 0.773 14.129 1.00 79.94 91 LEU A C 1
ATOM 736 O O . LEU A 1 91 ? -1.049 -0.333 14.649 1.00 79.94 91 LEU A O 1
ATOM 740 N N . LYS A 1 92 ? -2.252 1.515 14.211 1.00 81.75 92 LYS A N 1
ATOM 741 C CA . LYS A 1 92 ? -3.487 1.084 14.883 1.00 81.75 92 LYS A CA 1
ATOM 742 C C . LYS A 1 92 ? -4.497 0.437 13.933 1.00 81.75 92 LYS A C 1
ATOM 744 O O . LYS A 1 92 ? -5.515 -0.051 14.416 1.00 81.75 92 LYS A O 1
ATOM 749 N N . LEU A 1 93 ? -4.247 0.517 12.627 1.00 72.12 93 LEU A N 1
ATOM 750 C CA . LEU A 1 93 ? -5.005 -0.168 11.581 1.00 72.12 93 LEU A CA 1
ATOM 751 C C . LEU A 1 93 ? -4.536 -1.620 11.471 1.00 72.12 93 LEU A C 1
ATOM 753 O O . LEU A 1 93 ? -5.412 -2.475 11.238 1.00 72.12 93 LEU A O 1
#